Protein AF-A0A505DGX3-F1 (afdb_monomer_lite)

Structure (mmCIF, N/CA/C/O backbone):
data_AF-A0A505DGX3-F1
#
_entry.id   AF-A0A505DGX3-F1
#
loop_
_atom_site.group_PDB
_atom_site.id
_atom_site.type_symbol
_atom_site.label_atom_id
_atom_site.label_alt_id
_atom_site.label_comp_id
_atom_site.label_asym_id
_atom_site.label_entity_id
_atom_site.label_seq_id
_atom_site.pdbx_PDB_ins_code
_atom_site.Cartn_x
_atom_site.Cartn_y
_atom_site.Cartn_z
_atom_site.occupancy
_atom_site.B_iso_or_equiv
_atom_site.auth_seq_id
_atom_site.auth_comp_id
_atom_site.auth_asym_id
_atom_site.auth_atom_id
_atom_site.pdbx_PDB_model_num
ATOM 1 N N . MET A 1 1 ? 14.363 -13.086 4.245 1.00 47.69 1 MET A N 1
ATOM 2 C CA . MET A 1 1 ? 13.275 -13.491 3.335 1.00 47.69 1 MET A CA 1
ATOM 3 C C . MET A 1 1 ? 12.763 -12.209 2.703 1.00 47.69 1 MET A C 1
ATOM 5 O O . MET A 1 1 ? 12.219 -11.394 3.432 1.00 47.69 1 MET A O 1
ATOM 9 N N . ALA A 1 2 ? 13.065 -11.950 1.433 1.00 53.19 2 ALA A N 1
ATOM 10 C CA . ALA A 1 2 ? 12.552 -10.781 0.720 1.00 53.19 2 ALA A CA 1
ATOM 11 C C . ALA A 1 2 ? 11.488 -11.290 -0.255 1.00 53.19 2 ALA A C 1
ATOM 13 O O . ALA A 1 2 ? 11.817 -12.127 -1.095 1.00 53.19 2 ALA A O 1
ATOM 14 N N . MET A 1 3 ? 10.235 -10.845 -0.118 1.00 62.53 3 MET A N 1
ATOM 15 C CA . MET A 1 3 ? 9.243 -11.057 -1.176 1.00 62.53 3 MET A CA 1
ATOM 16 C C . MET A 1 3 ? 9.768 -10.353 -2.424 1.00 62.53 3 MET A C 1
ATOM 18 O O . MET A 1 3 ? 10.107 -9.170 -2.357 1.00 62.53 3 MET A O 1
ATOM 22 N N . ALA A 1 4 ? 9.882 -11.077 -3.537 1.00 66.94 4 ALA A N 1
ATOM 23 C CA . ALA A 1 4 ? 10.689 -10.648 -4.685 1.00 66.94 4 ALA A CA 1
ATOM 24 C C . ALA A 1 4 ? 10.278 -9.282 -5.269 1.00 66.94 4 ALA A C 1
ATOM 26 O O . ALA A 1 4 ? 11.092 -8.607 -5.897 1.00 66.94 4 ALA A O 1
ATOM 27 N N . ASN A 1 5 ? 9.029 -8.872 -5.035 1.00 76.19 5 ASN A N 1
ATOM 28 C CA . ASN A 1 5 ? 8.435 -7.685 -5.638 1.00 76.19 5 ASN A CA 1
ATOM 29 C C . ASN A 1 5 ? 8.169 -6.547 -4.644 1.00 76.19 5 ASN A C 1
ATOM 31 O O . ASN A 1 5 ? 7.822 -5.459 -5.096 1.00 76.19 5 ASN A O 1
ATOM 35 N N . VAL A 1 6 ? 8.324 -6.762 -3.331 1.00 87.25 6 VAL A N 1
ATOM 36 C CA . VAL A 1 6 ? 8.033 -5.741 -2.307 1.00 87.25 6 VAL A CA 1
ATOM 37 C C . VAL A 1 6 ? 9.199 -4.762 -2.196 1.00 87.25 6 VAL A C 1
ATOM 39 O O . VAL A 1 6 ? 10.341 -5.159 -1.972 1.00 87.25 6 VAL A O 1
ATOM 42 N N . THR A 1 7 ? 8.901 -3.473 -2.335 1.00 88.81 7 THR A N 1
ATOM 43 C CA . THR A 1 7 ? 9.876 -2.376 -2.254 1.00 88.81 7 THR A CA 1
ATOM 44 C C . THR A 1 7 ? 9.804 -1.617 -0.935 1.00 88.81 7 THR A C 1
ATOM 46 O O . THR A 1 7 ? 10.801 -1.025 -0.525 1.00 88.81 7 THR A O 1
ATOM 49 N N . GLY A 1 8 ? 8.659 -1.647 -0.251 1.00 89.06 8 GLY A N 1
ATOM 50 C CA . GLY A 1 8 ? 8.475 -0.975 1.029 1.00 89.06 8 GLY A CA 1
ATOM 51 C C . GLY A 1 8 ? 7.140 -1.303 1.687 1.00 89.06 8 GLY A C 1
ATOM 52 O O . GLY A 1 8 ? 6.220 -1.799 1.041 1.00 89.06 8 GLY A O 1
ATOM 53 N N . VAL A 1 9 ? 7.045 -1.007 2.981 1.00 91.62 9 VAL A N 1
ATOM 54 C CA . VAL A 1 9 ? 5.817 -1.118 3.776 1.00 91.62 9 VAL A CA 1
ATOM 55 C C . VAL A 1 9 ? 5.652 0.176 4.564 1.00 91.62 9 VAL A C 1
ATOM 57 O O . VAL A 1 9 ? 6.624 0.682 5.129 1.00 91.62 9 VAL A O 1
ATOM 60 N N . GLY A 1 10 ? 4.440 0.714 4.576 1.00 92.06 10 GLY A N 1
ATOM 61 C CA . GLY A 1 10 ? 4.065 1.908 5.321 1.00 92.06 10 GLY A CA 1
ATOM 62 C C . GLY A 1 10 ? 2.699 1.754 5.981 1.00 92.06 10 GLY A C 1
ATOM 63 O O . GLY A 1 10 ? 2.025 0.740 5.816 1.00 92.06 10 GLY A O 1
ATOM 64 N N . ILE A 1 11 ? 2.308 2.785 6.722 1.00 92.75 11 ILE A N 1
ATOM 65 C CA . ILE A 1 11 ? 0.984 2.911 7.330 1.00 92.75 11 ILE A CA 1
ATOM 66 C C . ILE A 1 11 ? 0.298 4.084 6.635 1.00 92.75 11 ILE A C 1
ATOM 68 O O . ILE A 1 11 ? 0.911 5.141 6.455 1.00 92.75 11 ILE A O 1
ATOM 72 N N . GLY A 1 12 ? -0.933 3.866 6.197 1.00 91.56 12 GLY A N 1
ATOM 73 C CA . GLY A 1 12 ? -1.825 4.890 5.675 1.00 91.56 12 GLY A CA 1
ATOM 74 C C . GLY A 1 12 ? -3.123 4.915 6.471 1.00 91.56 12 GLY A C 1
ATOM 75 O O . GLY A 1 12 ? -3.303 4.140 7.404 1.00 91.56 12 GLY A O 1
ATOM 76 N N . GLU A 1 13 ? -4.034 5.779 6.052 1.00 93.12 13 GLU A N 1
ATOM 77 C CA . GLU A 1 13 ? -5.392 5.868 6.582 1.00 93.12 13 GLU A CA 1
ATOM 78 C C . GLU A 1 13 ? -6.358 5.652 5.414 1.00 93.12 13 GLU A C 1
ATOM 80 O O . GLU A 1 13 ? -6.130 6.156 4.306 1.00 93.12 13 GLU A O 1
ATOM 85 N N . ASP A 1 14 ? -7.404 4.858 5.621 1.00 86.38 14 ASP A N 1
ATOM 86 C CA . ASP A 1 14 ? -8.471 4.729 4.638 1.00 86.38 14 ASP A CA 1
ATOM 87 C C . ASP A 1 14 ? -9.367 5.970 4.668 1.00 86.38 14 ASP A C 1
ATOM 89 O O . ASP A 1 14 ? -10.016 6.257 5.665 1.00 86.38 14 ASP A O 1
ATO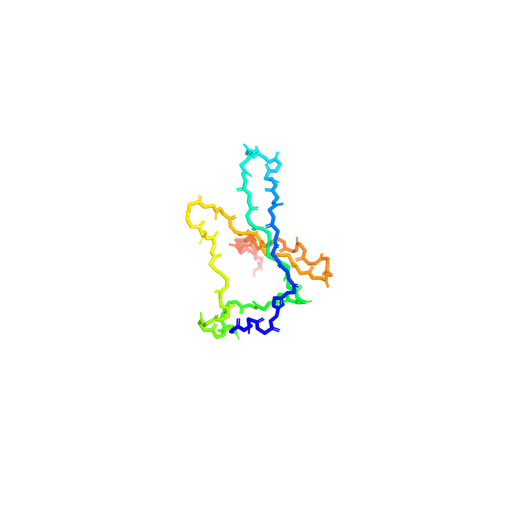M 93 N N . GLU A 1 15 ? -9.458 6.693 3.552 1.00 83.44 15 GLU A N 1
ATOM 94 C CA . GLU A 1 15 ? -10.194 7.965 3.498 1.00 83.44 15 GLU A CA 1
ATOM 95 C C . GLU A 1 15 ? -11.710 7.822 3.724 1.00 83.44 15 GLU A C 1
ATOM 97 O O . GLU A 1 15 ? -12.382 8.810 4.020 1.00 83.44 15 GLU A O 1
ATOM 102 N N . SER A 1 16 ? -12.272 6.617 3.563 1.00 85.25 16 SER A N 1
ATOM 103 C CA . SER A 1 16 ? -13.715 6.383 3.716 1.00 85.25 16 SER A CA 1
ATOM 104 C C . SER A 1 16 ? -14.103 6.018 5.149 1.00 85.25 16 SER A C 1
ATOM 106 O O . SER A 1 16 ? -15.140 6.470 5.638 1.00 85.25 16 SER A O 1
ATOM 108 N N . SER A 1 17 ? -13.295 5.193 5.811 1.00 88.75 17 SER A N 1
ATOM 109 C CA . SER A 1 17 ? -13.540 4.690 7.170 1.00 88.75 17 SER A CA 1
ATOM 110 C C . SER A 1 17 ? -12.758 5.444 8.250 1.00 88.75 17 SER A C 1
ATOM 112 O O . SER A 1 17 ? -13.196 5.481 9.399 1.00 88.75 17 SER A O 1
ATOM 114 N N . GLY A 1 18 ? -11.637 6.077 7.893 1.00 91.12 18 GLY A N 1
ATOM 115 C CA . GLY A 1 18 ? -10.672 6.656 8.829 1.00 91.12 18 GLY A CA 1
ATOM 116 C C . GLY A 1 18 ? -9.852 5.607 9.587 1.00 91.12 18 GLY A C 1
ATOM 117 O O . GLY A 1 18 ? -9.238 5.938 10.597 1.00 91.12 18 GLY A O 1
ATOM 118 N N . GLU A 1 19 ? -9.886 4.340 9.162 1.00 91.06 19 GLU A N 1
ATOM 119 C CA . GLU A 1 19 ? -9.150 3.252 9.808 1.00 91.06 19 GLU A CA 1
ATOM 120 C C . GLU A 1 19 ? -7.704 3.175 9.299 1.00 91.06 19 GLU A C 1
ATOM 122 O O . GLU A 1 19 ? -7.421 3.451 8.128 1.00 91.06 19 GLU A O 1
ATOM 127 N N . ASP A 1 20 ? -6.785 2.777 10.183 1.00 93.56 20 ASP A N 1
ATOM 128 C CA . ASP A 1 20 ? -5.394 2.515 9.813 1.00 93.56 20 ASP A CA 1
ATOM 129 C C . ASP A 1 20 ? -5.332 1.382 8.781 1.00 93.56 20 ASP A C 1
ATOM 131 O O . ASP A 1 20 ? -5.979 0.342 8.926 1.00 93.56 20 ASP A O 1
ATOM 135 N N . VAL A 1 21 ? -4.506 1.559 7.750 1.00 95.06 21 VAL A N 1
ATOM 136 C CA . VAL A 1 21 ? -4.267 0.541 6.722 1.00 95.06 21 VAL A CA 1
ATOM 137 C C . VAL A 1 21 ? -2.777 0.308 6.523 1.00 95.06 21 VAL A C 1
ATOM 139 O O . VAL A 1 21 ? -1.968 1.240 6.513 1.00 95.06 21 VAL A O 1
ATOM 142 N N . ILE A 1 22 ? -2.390 -0.946 6.309 1.00 94.62 22 ILE A N 1
ATOM 143 C CA . ILE A 1 22 ? -1.009 -1.286 5.962 1.00 94.62 22 ILE A CA 1
ATOM 144 C C . ILE A 1 22 ? -0.849 -1.127 4.457 1.00 94.62 22 ILE A C 1
ATOM 146 O O . ILE A 1 22 ? -1.502 -1.813 3.676 1.00 94.62 22 ILE A O 1
ATOM 150 N N . VAL A 1 23 ? 0.050 -0.247 4.031 1.00 92.88 23 VAL A N 1
ATOM 151 C CA . VAL A 1 23 ? 0.317 0.003 2.613 1.00 92.88 23 VAL A CA 1
ATOM 152 C C . VAL A 1 23 ? 1.590 -0.722 2.204 1.00 92.88 23 VAL A C 1
ATOM 154 O O . VAL A 1 23 ? 2.686 -0.386 2.656 1.00 92.88 23 VAL A O 1
ATOM 157 N N . VAL A 1 24 ? 1.461 -1.711 1.324 1.00 91.88 24 VAL A N 1
ATOM 158 C CA . VAL A 1 24 ? 2.593 -2.454 0.766 1.00 91.88 24 VAL A CA 1
ATOM 159 C C . VAL A 1 24 ? 2.891 -1.938 -0.633 1.00 91.88 24 VAL A C 1
ATOM 161 O O . VAL A 1 24 ? 2.059 -2.021 -1.536 1.00 91.88 24 VAL A O 1
ATOM 164 N N . PHE A 1 25 ? 4.105 -1.433 -0.822 1.00 90.31 25 PHE A N 1
ATOM 165 C CA . PHE A 1 25 ? 4.597 -0.987 -2.117 1.00 90.31 25 PHE A CA 1
ATOM 166 C C . PHE A 1 25 ? 5.278 -2.143 -2.838 1.00 90.31 25 PHE A C 1
ATOM 168 O O . PHE A 1 25 ? 6.158 -2.808 -2.282 1.00 90.31 25 PHE A O 1
ATOM 175 N N . VAL A 1 26 ? 4.888 -2.365 -4.091 1.00 89.69 26 VAL A N 1
ATOM 176 C CA . VAL A 1 26 ? 5.486 -3.375 -4.968 1.00 89.69 26 VAL A CA 1
ATOM 177 C C . VAL A 1 26 ? 5.992 -2.752 -6.265 1.00 89.69 26 VAL A C 1
ATOM 179 O O . VAL A 1 26 ? 5.476 -1.736 -6.730 1.00 89.69 26 VAL A O 1
ATOM 182 N N . THR A 1 27 ? 7.004 -3.360 -6.885 1.00 86.56 27 THR A N 1
ATOM 183 C CA . THR A 1 27 ? 7.503 -2.914 -8.200 1.00 86.56 27 THR A CA 1
ATOM 184 C C . THR A 1 27 ? 6.452 -3.072 -9.298 1.00 86.56 27 THR A C 1
ATOM 186 O O . THR A 1 27 ? 6.375 -2.236 -10.189 1.00 86.56 27 THR A O 1
ATOM 189 N N . HIS A 1 28 ? 5.645 -4.131 -9.237 1.00 84.19 28 HIS A N 1
ATOM 190 C CA . HIS A 1 28 ? 4.556 -4.418 -10.167 1.00 84.19 28 HIS A CA 1
ATOM 191 C C . HIS A 1 28 ? 3.537 -5.355 -9.507 1.00 84.19 28 HIS A C 1
ATOM 193 O O . HIS A 1 28 ? 3.897 -6.171 -8.654 1.00 84.19 28 HIS A O 1
ATOM 199 N N . LYS A 1 29 ? 2.264 -5.249 -9.903 1.00 84.75 29 LYS A N 1
ATOM 200 C CA . LYS A 1 29 ? 1.217 -6.185 -9.476 1.00 84.75 29 LYS A CA 1
ATOM 201 C C . LYS A 1 29 ? 1.326 -7.481 -10.286 1.00 84.75 29 LYS A C 1
ATOM 203 O O . LYS A 1 29 ? 1.523 -7.454 -11.499 1.00 84.75 29 LYS A O 1
ATOM 208 N N . VAL A 1 30 ? 1.192 -8.617 -9.608 1.00 83.62 30 VAL A N 1
ATOM 209 C CA . VAL A 1 30 ? 1.163 -9.951 -10.221 1.00 83.62 30 VAL A CA 1
ATOM 210 C C . VAL A 1 30 ? -0.152 -10.621 -9.815 1.00 83.62 30 VAL A C 1
ATOM 212 O O . VAL A 1 30 ? -0.469 -10.603 -8.625 1.00 83.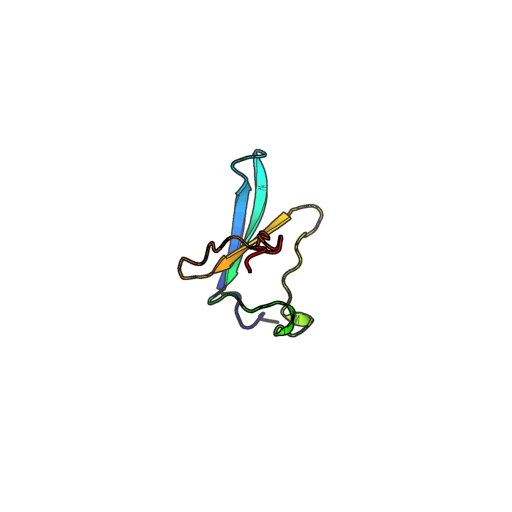62 30 VAL A O 1
ATOM 215 N N . PRO A 1 31 ? -0.917 -11.217 -10.753 1.00 83.81 31 PRO A N 1
ATOM 216 C CA . PRO A 1 31 ? -2.138 -11.945 -10.417 1.00 83.81 31 PRO A CA 1
ATOM 217 C C . PRO A 1 31 ? -1.875 -13.052 -9.395 1.00 83.81 31 PRO A C 1
ATOM 219 O O . PRO A 1 31 ? -0.869 -13.760 -9.497 1.00 83.81 31 PRO A O 1
ATOM 222 N N . ARG A 1 32 ? -2.798 -13.238 -8.446 1.00 82.69 32 ARG A N 1
ATOM 223 C CA . ARG A 1 32 ? -2.633 -14.169 -7.318 1.00 82.69 32 ARG A CA 1
ATOM 224 C C . ARG A 1 32 ? -2.356 -15.608 -7.765 1.00 82.69 32 ARG A C 1
ATOM 226 O O . ARG A 1 32 ? -1.490 -16.251 -7.186 1.00 82.69 32 ARG A O 1
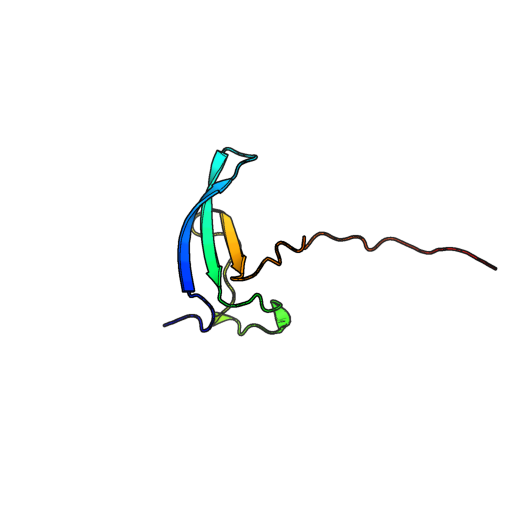ATOM 233 N N . ASP A 1 33 ? -2.982 -16.071 -8.847 1.00 84.56 33 ASP A N 1
ATOM 234 C CA . ASP A 1 33 ? -2.757 -17.410 -9.424 1.00 84.56 33 ASP A CA 1
ATOM 235 C C . ASP A 1 33 ? -1.352 -17.617 -10.012 1.00 84.56 33 ASP A C 1
ATOM 237 O O . ASP A 1 33 ? -0.934 -18.746 -10.268 1.00 84.56 33 ASP A O 1
ATOM 241 N N . ARG A 1 34 ? -0.617 -16.526 -10.256 1.00 83.50 34 ARG A N 1
ATOM 242 C CA . ARG A 1 34 ? 0.765 -16.547 -10.756 1.00 83.50 34 ARG A CA 1
ATOM 243 C C . ARG A 1 34 ? 1.792 -16.283 -9.657 1.00 83.50 34 ARG A C 1
ATOM 245 O O . ARG A 1 34 ? 2.990 -16.362 -9.931 1.00 83.50 34 ARG A O 1
ATOM 252 N N . LEU A 1 35 ? 1.350 -15.962 -8.441 1.00 84.25 35 LEU A N 1
ATOM 253 C CA . LEU A 1 35 ? 2.223 -15.794 -7.287 1.00 84.25 35 LEU A CA 1
ATOM 254 C C . LEU A 1 35 ? 2.521 -17.148 -6.649 1.00 84.25 35 LEU A C 1
ATOM 256 O O . LEU A 1 35 ? 1.666 -18.030 -6.555 1.00 84.25 35 LEU A O 1
ATOM 260 N N . ARG A 1 36 ? 3.752 -17.306 -6.163 1.00 85.00 36 ARG A N 1
ATOM 261 C CA . ARG A 1 36 ? 4.065 -18.413 -5.260 1.00 85.00 36 ARG A CA 1
ATOM 262 C C . ARG A 1 36 ? 3.307 -18.175 -3.950 1.00 85.00 36 ARG A C 1
ATOM 264 O O . ARG A 1 36 ? 3.195 -17.019 -3.548 1.00 85.00 36 ARG A O 1
ATOM 271 N N . PRO A 1 37 ? 2.851 -19.221 -3.240 1.00 84.06 37 PRO A N 1
ATOM 272 C CA . PRO A 1 37 ? 2.129 -19.051 -1.977 1.00 84.06 37 PRO A CA 1
ATOM 273 C C . PRO A 1 37 ? 2.870 -18.186 -0.943 1.00 84.06 37 PRO A C 1
ATOM 275 O O . PRO A 1 37 ? 2.237 -17.486 -0.166 1.00 84.06 37 PRO A O 1
ATOM 278 N N . GLU A 1 38 ? 4.206 -18.206 -0.962 1.00 83.25 38 GLU A N 1
ATOM 279 C CA . GLU A 1 38 ? 5.076 -17.395 -0.093 1.00 83.25 38 GLU A CA 1
ATOM 280 C C . GLU A 1 38 ? 5.154 -15.902 -0.471 1.00 83.25 38 GLU A C 1
ATOM 282 O O . GLU A 1 38 ? 5.540 -15.089 0.363 1.00 83.25 38 GLU A O 1
ATOM 287 N N . ASP A 1 39 ? 4.811 -15.544 -1.713 1.00 84.44 39 ASP A N 1
ATOM 288 C CA . ASP A 1 39 ? 4.823 -14.164 -2.222 1.00 84.44 39 ASP A CA 1
ATOM 289 C C . ASP A 1 39 ? 3.430 -13.513 -2.170 1.00 84.44 39 ASP A C 1
ATOM 291 O O . ASP A 1 39 ? 3.268 -12.355 -2.559 1.00 84.44 39 ASP A O 1
ATOM 295 N N . VAL A 1 40 ? 2.405 -14.258 -1.742 1.00 87.50 40 VAL A N 1
ATOM 296 C CA . VAL A 1 40 ? 1.053 -13.722 -1.589 1.00 87.50 40 VAL A CA 1
ATOM 297 C C . VAL A 1 40 ? 1.027 -12.820 -0.361 1.00 87.50 40 VAL A C 1
ATOM 299 O O . VAL A 1 40 ? 1.206 -13.272 0.768 1.00 87.50 40 VAL A O 1
ATOM 302 N N . ILE A 1 41 ? 0.776 -11.537 -0.598 1.00 88.62 41 ILE A N 1
ATOM 303 C CA . ILE A 1 41 ? 0.501 -10.567 0.458 1.00 88.62 41 ILE A CA 1
ATOM 304 C C . ILE A 1 41 ? -0.922 -10.851 0.974 1.00 88.62 41 ILE A C 1
ATOM 306 O O . ILE A 1 41 ? -1.839 -10.945 0.151 1.00 88.62 41 ILE A O 1
ATOM 310 N N . PRO A 1 42 ? -1.119 -11.047 2.289 1.00 89.62 42 PRO A N 1
ATOM 311 C CA . PRO A 1 42 ? -2.448 -11.260 2.851 1.00 89.62 42 PRO A CA 1
ATOM 312 C C . PRO A 1 42 ? -3.295 -9.986 2.744 1.00 89.62 42 PRO A C 1
ATOM 314 O O . PRO A 1 42 ? -2.754 -8.887 2.671 1.00 89.62 42 PRO A O 1
ATOM 317 N N . ASP A 1 43 ? -4.616 -10.139 2.737 1.00 89.88 43 ASP A N 1
ATOM 318 C CA . ASP A 1 43 ? -5.583 -9.030 2.743 1.00 89.88 43 ASP A CA 1
ATOM 319 C C . ASP A 1 43 ? -5.717 -8.337 4.113 1.00 89.88 43 ASP A C 1
ATOM 321 O O . ASP A 1 43 ? -6.121 -7.178 4.184 1.00 89.88 43 ASP A O 1
ATOM 325 N N . ASP A 1 44 ? -5.316 -9.025 5.180 1.00 93.56 44 ASP A N 1
ATOM 326 C CA . ASP A 1 44 ? -5.363 -8.592 6.575 1.00 93.56 44 ASP A CA 1
ATOM 327 C C . ASP A 1 44 ? -4.066 -8.988 7.299 1.00 93.56 44 ASP A C 1
ATOM 329 O O . ASP A 1 44 ? -3.495 -10.058 7.052 1.00 93.56 44 ASP A O 1
ATOM 333 N N . LEU A 1 45 ? -3.610 -8.135 8.215 1.00 90.19 45 LEU A N 1
ATOM 334 C CA . LEU A 1 45 ? -2.557 -8.454 9.168 1.00 90.19 45 LEU A CA 1
ATOM 335 C C . LEU A 1 45 ? -2.946 -7.946 10.559 1.00 90.19 45 LEU A C 1
ATOM 337 O O . LEU A 1 45 ? -3.008 -6.745 10.797 1.00 90.19 45 LEU A O 1
ATOM 341 N N . GLU A 1 46 ? -3.158 -8.875 11.493 1.00 90.00 46 GLU A N 1
ATOM 342 C CA . GLU A 1 46 ? -3.506 -8.571 12.893 1.00 90.00 46 GLU A CA 1
ATOM 343 C C . GLU A 1 46 ? -4.801 -7.748 13.053 1.00 90.00 46 GLU A C 1
ATOM 345 O O . GLU A 1 46 ? -4.958 -7.006 14.022 1.00 90.00 46 GLU A O 1
ATOM 350 N N . GLY A 1 47 ? -5.755 -7.902 12.132 1.00 90.62 47 GLY A N 1
ATOM 351 C CA . GLY A 1 47 ? -6.992 -7.121 12.102 1.00 90.62 47 GLY A CA 1
ATOM 352 C C . GLY A 1 47 ? -6.862 -5.795 11.350 1.00 90.62 47 GLY A C 1
ATOM 353 O O . GLY A 1 47 ? -7.835 -5.045 11.304 1.00 90.62 47 GLY A O 1
ATOM 354 N N . VAL A 1 48 ? -5.686 -5.490 10.790 1.00 91.88 48 VAL A N 1
ATOM 355 C CA . VAL A 1 48 ? -5.430 -4.281 10.004 1.00 91.88 48 VAL A CA 1
ATOM 356 C C . VAL A 1 48 ? -5.460 -4.629 8.512 1.00 91.88 48 VAL A C 1
ATOM 358 O O . VAL A 1 48 ? -4.663 -5.460 8.062 1.00 91.88 48 VAL A O 1
ATOM 361 N N . PRO A 1 49 ? -6.331 -3.994 7.711 1.00 93.31 49 PRO A N 1
ATOM 362 C CA . PRO A 1 49 ? -6.427 -4.282 6.286 1.00 93.31 49 PRO A CA 1
ATOM 363 C C . PRO A 1 49 ? -5.151 -3.874 5.540 1.00 93.31 49 PRO A C 1
ATOM 365 O O . PRO A 1 49 ? -4.526 -2.844 5.822 1.00 93.31 49 PRO A O 1
ATOM 368 N N . VAL A 1 50 ? -4.779 -4.676 4.543 1.00 93.19 50 VAL A N 1
ATOM 369 C CA . VAL A 1 50 ? -3.572 -4.483 3.736 1.00 93.19 50 VAL A CA 1
ATOM 370 C C . VAL A 1 50 ? -3.936 -4.009 2.330 1.00 93.19 50 VAL A C 1
ATOM 372 O O . VAL A 1 50 ? -4.699 -4.643 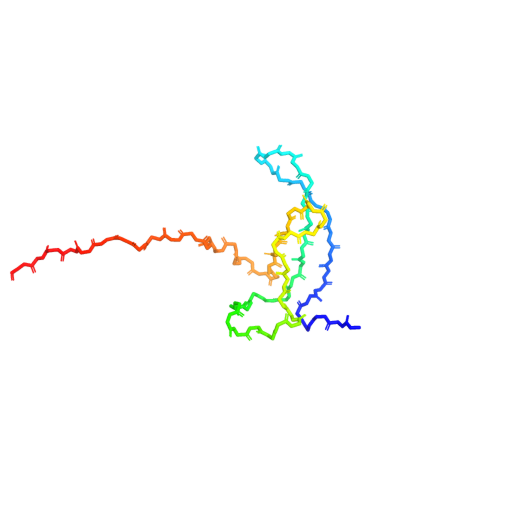1.603 1.00 93.19 50 VAL A O 1
ATOM 375 N N . ARG A 1 51 ? -3.334 -2.897 1.907 1.00 90.88 51 ARG A N 1
ATOM 376 C CA . ARG A 1 51 ? -3.482 -2.297 0.578 1.00 90.88 51 ARG A CA 1
ATOM 377 C C . ARG A 1 51 ? -2.184 -2.430 -0.211 1.00 90.88 51 ARG A C 1
ATOM 379 O O . ARG A 1 51 ? -1.136 -1.960 0.226 1.00 90.88 51 ARG A O 1
ATOM 386 N N . VAL A 1 52 ? -2.252 -3.026 -1.401 1.00 90.38 52 VAL A N 1
ATOM 387 C CA . VAL A 1 52 ? -1.081 -3.229 -2.270 1.00 90.38 52 VAL A CA 1
ATOM 388 C C . VAL A 1 52 ? -1.057 -2.198 -3.398 1.00 90.38 52 VAL A C 1
ATOM 390 O O . VAL A 1 52 ? -1.949 -2.178 -4.248 1.00 90.38 52 VAL A O 1
ATOM 393 N N . LEU A 1 53 ? -0.002 -1.382 -3.443 1.00 88.88 53 LEU A N 1
ATOM 394 C CA . LEU A 1 53 ? 0.197 -0.336 -4.449 1.00 88.88 53 LEU A CA 1
ATOM 395 C C . LEU A 1 53 ? 1.394 -0.658 -5.349 1.00 88.88 53 LEU A C 1
ATOM 397 O O . LEU A 1 53 ? 2.502 -0.915 -4.874 1.00 88.88 53 LEU A O 1
ATOM 401 N N . GLY A 1 54 ? 1.169 -0.636 -6.663 1.00 87.06 54 GLY A N 1
ATOM 402 C CA . GLY A 1 54 ? 2.216 -0.825 -7.665 1.00 87.06 54 GLY A CA 1
ATOM 403 C C . GLY A 1 54 ? 2.923 0.486 -8.000 1.00 87.06 54 GLY A C 1
ATOM 404 O O . GLY A 1 54 ? 2.284 1.533 -8.104 1.00 87.06 54 GLY A O 1
ATOM 405 N N . MET A 1 55 ? 4.239 0.437 -8.210 1.00 75.19 55 MET A N 1
ATOM 406 C CA . MET A 1 55 ? 5.019 1.574 -8.703 1.00 75.19 55 MET A CA 1
ATOM 407 C C . MET A 1 55 ? 4.693 1.829 -10.185 1.00 75.19 55 MET A C 1
ATOM 409 O O . MET A 1 55 ? 5.415 1.410 -11.084 1.00 75.19 55 MET A O 1
ATOM 413 N N . GLY A 1 56 ? 3.563 2.492 -10.427 1.00 61.78 56 GLY A N 1
ATOM 414 C CA . GLY A 1 56 ? 3.056 2.812 -11.758 1.00 61.78 56 GLY A CA 1
ATOM 415 C C . GLY A 1 56 ? 1.557 2.565 -11.870 1.00 61.78 56 GLY A C 1
ATOM 416 O O . GLY A 1 56 ? 1.167 1.550 -12.419 1.00 61.78 56 GLY A O 1
ATOM 417 N N . GLY A 1 57 ? 0.752 3.487 -11.334 1.00 51.91 57 GLY A N 1
ATOM 418 C CA . GLY A 1 57 ? -0.576 3.896 -11.824 1.00 51.91 57 GLY A CA 1
ATOM 419 C C . GLY A 1 57 ? -1.705 2.879 -12.033 1.00 51.91 57 GLY A C 1
ATOM 420 O O . GLY A 1 57 ? -2.811 3.317 -12.328 1.00 51.91 57 GLY A O 1
ATOM 421 N N . ASP A 1 58 ? -1.496 1.575 -11.887 1.00 55.66 5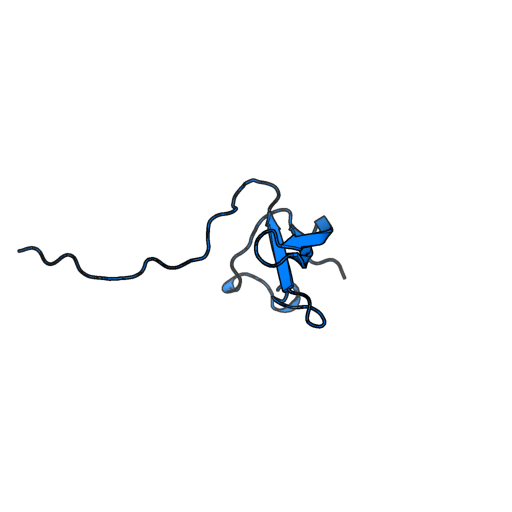8 ASP A N 1
ATOM 422 C CA . ASP A 1 58 ? -2.555 0.574 -12.019 1.00 55.66 58 ASP A CA 1
ATOM 423 C C . ASP A 1 58 ? -3.290 0.409 -10.679 1.00 55.66 58 ASP A C 1
ATOM 425 O O . ASP A 1 58 ? -3.321 -0.658 -10.059 1.00 55.66 58 ASP A O 1
ATOM 429 N N . ASP A 1 59 ? -3.938 1.490 -10.244 1.00 53.28 59 ASP A N 1
ATOM 430 C CA . ASP A 1 59 ? -5.137 1.469 -9.390 1.00 53.28 59 ASP A CA 1
ATOM 431 C C . ASP A 1 59 ? -6.364 1.015 -10.214 1.00 53.28 59 ASP A C 1
ATOM 433 O O . ASP A 1 59 ? -7.479 1.512 -10.068 1.00 53.28 59 ASP A O 1
ATOM 437 N N . GLY A 1 60 ? -6.141 0.062 -11.128 1.00 48.06 60 GLY A N 1
ATOM 438 C CA . GLY A 1 60 ? -7.179 -0.644 -11.854 1.00 48.06 60 GLY A CA 1
ATOM 439 C C . GLY A 1 60 ? -8.017 -1.422 -10.853 1.00 48.06 60 GLY A C 1
ATOM 440 O O . GLY A 1 60 ? -7.538 -2.353 -10.213 1.00 48.06 60 GLY A O 1
ATOM 441 N N . GLN A 1 61 ? -9.248 -0.962 -10.694 1.00 45.75 61 GLN A N 1
ATOM 442 C CA . GLN A 1 61 ? -10.291 -1.518 -9.855 1.00 45.75 61 GLN A CA 1
ATOM 443 C C . GLN A 1 61 ? -10.484 -3.010 -10.166 1.00 45.75 61 GLN A C 1
ATOM 445 O O . GLN A 1 61 ? -11.083 -3.373 -11.176 1.00 45.75 61 GLN A O 1
ATOM 450 N N . ASP A 1 62 ? -10.014 -3.882 -9.277 1.00 58.25 62 ASP A N 1
ATOM 451 C CA . ASP A 1 62 ? -10.515 -5.250 -9.179 1.00 58.25 62 ASP A CA 1
ATOM 452 C C . ASP A 1 62 ? -11.935 -5.183 -8.591 1.00 58.25 62 ASP A C 1
ATOM 454 O O . ASP A 1 62 ? -12.141 -5.161 -7.378 1.00 58.25 62 ASP A O 1
ATOM 458 N N . GLY A 1 63 ? -12.923 -5.076 -9.480 1.00 45.25 63 GLY A N 1
ATOM 459 C CA . GLY A 1 63 ? -14.338 -4.974 -9.136 1.00 45.25 63 GLY A CA 1
ATOM 460 C C . GLY A 1 63 ? -15.242 -5.190 -10.347 1.00 45.25 63 GLY A C 1
ATOM 461 O O . GLY A 1 63 ? -15.806 -4.240 -10.860 1.00 45.25 63 GLY A O 1
ATOM 462 N N . GLN A 1 64 ? -15.331 -6.443 -10.801 1.00 49.25 64 GLN A N 1
ATOM 463 C CA . GLN A 1 64 ? -16.512 -7.094 -11.393 1.00 49.25 64 GLN A CA 1
ATOM 464 C C . GLN A 1 64 ? -17.507 -6.198 -12.173 1.00 49.25 64 GLN A C 1
ATOM 466 O O . GLN A 1 64 ? -18.403 -5.616 -11.575 1.00 49.25 64 GLN A O 1
ATOM 471 N N . ASP A 1 65 ? -17.459 -6.233 -13.509 1.00 44.03 65 ASP A N 1
ATOM 472 C CA . ASP A 1 65 ? -18.677 -6.142 -14.332 1.00 44.03 65 ASP A CA 1
ATOM 473 C C . ASP A 1 65 ? -18.694 -7.339 -15.288 1.00 44.03 65 ASP A C 1
ATOM 475 O O . ASP A 1 65 ? -18.162 -7.333 -16.397 1.00 44.03 65 ASP A O 1
ATOM 479 N N . GLY A 1 66 ? -19.192 -8.445 -14.744 1.00 51.31 66 GLY A N 1
ATOM 480 C CA . GLY A 1 66 ? -19.576 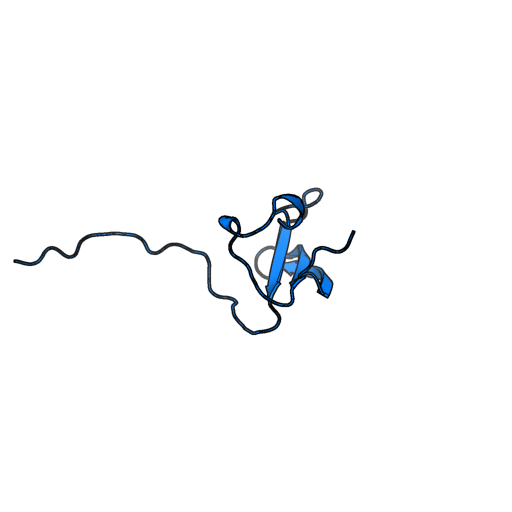-9.637 -15.476 1.00 51.31 66 GLY A CA 1
ATOM 481 C C . GLY A 1 66 ? -21.061 -9.864 -15.242 1.00 51.31 66 GLY A C 1
ATOM 482 O O . GLY A 1 66 ? -21.415 -10.597 -14.329 1.00 51.31 66 GLY A O 1
ATOM 483 N N . THR A 1 67 ? -21.895 -9.221 -16.054 1.00 52.00 67 THR A N 1
ATOM 484 C CA . THR A 1 67 ? -23.321 -9.516 -16.294 1.00 52.00 67 THR A CA 1
ATOM 485 C C . THR A 1 67 ? -23.699 -8.782 -17.576 1.00 52.00 67 THR A C 1
ATOM 487 O O . THR A 1 67 ? -23.324 -7.630 -17.727 1.00 52.00 67 THR A O 1
ATOM 490 N N . GLU A 1 68 ? -24.470 -9.266 -18.534 1.00 53.03 68 GLU A N 1
ATOM 491 C CA . GLU A 1 68 ? -24.960 -10.564 -18.992 1.00 53.03 68 GLU A CA 1
ATOM 492 C C . GLU A 1 68 ? -25.554 -10.223 -20.382 1.00 53.03 68 GLU A C 1
ATOM 494 O O . GLU A 1 68 ? -26.018 -9.104 -20.593 1.00 53.03 68 GLU A O 1
ATOM 499 N N . GLU A 1 69 ? -25.429 -11.145 -21.335 1.00 55.03 69 GLU A N 1
ATOM 500 C CA . GLU A 1 69 ? -26.197 -11.287 -22.588 1.00 55.03 69 GLU A CA 1
ATOM 501 C C . GLU A 1 69 ? -26.817 -10.032 -23.248 1.00 55.03 69 GLU A C 1
ATOM 503 O O . GLU A 1 69 ? -27.879 -9.546 -22.864 1.00 55.03 69 GLU A O 1
ATOM 508 N N . GLN A 1 70 ? -26.229 -9.599 -24.371 1.00 53.06 70 GLN A N 1
ATOM 509 C CA . GLN A 1 70 ? -26.993 -8.899 -25.407 1.00 53.06 70 GLN A CA 1
ATOM 510 C C . GLN A 1 70 ? -27.579 -9.944 -26.361 1.00 53.06 70 GLN A C 1
ATOM 512 O O . GLN A 1 70 ? -26.897 -10.472 -27.240 1.00 53.06 70 GLN A O 1
ATOM 517 N N . ASP A 1 71 ? -28.844 -10.263 -26.092 1.00 62.69 71 ASP A N 1
ATOM 518 C CA . ASP A 1 71 ? -29.849 -10.718 -27.049 1.00 62.69 71 ASP A CA 1
ATOM 519 C C . ASP A 1 71 ? -29.777 -9.865 -28.323 1.00 62.69 71 ASP A C 1
ATOM 521 O O . ASP A 1 71 ? -29.966 -8.655 -28.247 1.00 62.69 71 ASP A O 1
ATOM 525 N N . GLU A 1 72 ? -29.490 -10.475 -29.476 1.00 60.34 72 GLU A N 1
ATOM 526 C CA . GLU A 1 72 ? -29.830 -9.901 -30.782 1.00 60.34 72 GLU A CA 1
ATOM 527 C C . GLU A 1 72 ? -29.810 -10.986 -31.881 1.00 60.34 72 GLU A C 1
ATOM 529 O O . GLU A 1 72 ? -28.743 -11.449 -32.293 1.00 60.34 72 GLU A O 1
ATOM 534 N N . GLY A 1 73 ? -30.999 -11.342 -32.394 1.00 49.62 73 GLY A N 1
ATOM 535 C CA . GLY A 1 73 ? -31.198 -11.749 -33.799 1.00 49.62 73 GLY A CA 1
ATOM 536 C C . GLY A 1 73 ? -31.777 -13.128 -34.072 1.00 49.62 73 GLY A C 1
ATOM 537 O O . GLY A 1 73 ? -30.985 -14.002 -34.488 1.00 49.62 73 GLY A O 1
#

Organism: NCBI:txid2315329

Sequence (73 aa):
MAMANVTGVGIGEDESSGEDVIVVFVTHKVPRDRLRPEDVIPDDLEGVPVRVLGMGGDDGQDGQDGTEEQDEG

Radius of gyration: 15.99 Å; chains: 1; bounding box: 44×27×47 Å

Secondary structure (DSSP, 8-state):
---TTEEEEEEEE-TTT--EEEEEEESS---GGGS-GGG---SEETTEEEEEEESSS----------------

pLDDT: mean 77.84, std 16.62, range [44.03, 95.06]

Foldseek 3Di:
DDLPFWDDWDWDADPPPRAIAIETEGQDDDDPVPDDPVNDDDQDDPNHGYHYDHPDDPPPDPDDDDDDDDDDD